Protein AF-G5JMI2-F1 (afdb_monomer)

Mean predicted aligned error: 7.74 Å

Structure (mmCIF, N/CA/C/O backbone):
data_AF-G5JMI2-F1
#
_entry.id   AF-G5JMI2-F1
#
loop_
_atom_site.group_PDB
_atom_site.id
_atom_site.type_symbol
_atom_site.label_atom_id
_atom_site.label_alt_id
_atom_site.label_comp_id
_atom_site.label_asym_id
_atom_site.label_entity_id
_atom_site.label_seq_id
_atom_site.pdbx_PDB_ins_code
_atom_site.Cartn_x
_atom_site.Cartn_y
_atom_site.Cartn_z
_atom_site.occupancy
_atom_site.B_iso_or_equiv
_atom_site.auth_seq_id
_atom_site.auth_comp_id
_atom_site.auth_asym_id
_atom_site.auth_atom_id
_atom_site.pdbx_PDB_model_num
ATOM 1 N N . MET A 1 1 ? 37.391 -3.191 1.413 1.00 58.97 1 MET A N 1
ATOM 2 C CA . MET A 1 1 ? 37.159 -4.582 0.962 1.00 58.97 1 MET A CA 1
ATOM 3 C C . MET A 1 1 ? 35.798 -5.123 1.416 1.00 58.97 1 MET A C 1
ATOM 5 O O . MET A 1 1 ? 35.050 -5.577 0.562 1.00 58.97 1 MET A O 1
ATOM 9 N N . LEU A 1 2 ? 35.417 -5.031 2.701 1.00 51.88 2 LEU A N 1
ATOM 10 C CA . LEU A 1 2 ? 34.062 -5.423 3.143 1.00 51.88 2 LEU A CA 1
ATOM 11 C C . LEU A 1 2 ? 32.940 -4.534 2.576 1.00 51.88 2 LEU A C 1
ATOM 13 O O . LEU A 1 2 ? 31.924 -5.048 2.122 1.00 51.88 2 LEU A O 1
ATOM 17 N N . GLU A 1 3 ? 33.127 -3.213 2.558 1.00 60.88 3 GLU A N 1
ATOM 18 C CA . GLU A 1 3 ? 32.110 -2.274 2.051 1.00 60.88 3 GLU A CA 1
ATOM 19 C C . GLU A 1 3 ? 31.810 -2.484 0.560 1.00 60.88 3 GLU A C 1
ATOM 21 O O . GLU A 1 3 ? 30.658 -2.556 0.146 1.00 60.88 3 GLU A O 1
ATOM 26 N N . SER A 1 4 ? 32.843 -2.726 -0.245 1.00 60.56 4 SER A N 1
ATOM 27 C CA . SER A 1 4 ? 32.704 -3.066 -1.664 1.00 60.56 4 SER A CA 1
ATOM 28 C C . SER A 1 4 ? 31.947 -4.380 -1.899 1.00 60.56 4 SER A C 1
ATOM 30 O O . SER A 1 4 ? 31.201 -4.479 -2.869 1.00 60.56 4 SER A O 1
ATOM 32 N N . LEU A 1 5 ? 32.083 -5.366 -1.003 1.00 56.09 5 LEU A N 1
ATOM 33 C CA . LEU A 1 5 ? 31.346 -6.635 -1.072 1.00 56.09 5 LEU A CA 1
ATOM 34 C C . LEU A 1 5 ? 29.865 -6.457 -0.705 1.00 56.09 5 LEU A C 1
ATOM 36 O O . LEU A 1 5 ? 29.004 -7.043 -1.359 1.00 56.09 5 LEU A O 1
ATOM 40 N N . LYS A 1 6 ? 29.550 -5.608 0.286 1.00 54.97 6 LYS A N 1
ATOM 41 C CA . LYS A 1 6 ? 28.164 -5.234 0.624 1.00 54.97 6 LYS A CA 1
ATOM 42 C C . LYS A 1 6 ? 27.481 -4.513 -0.538 1.00 54.97 6 LYS A C 1
ATOM 44 O O . LYS A 1 6 ? 26.360 -4.861 -0.893 1.00 54.97 6 LYS A O 1
ATOM 49 N N . VAL A 1 7 ? 28.172 -3.555 -1.158 1.00 63.38 7 VAL A N 1
ATOM 50 C CA . VAL A 1 7 ? 27.664 -2.808 -2.320 1.00 63.38 7 VAL A CA 1
ATOM 51 C C . VAL A 1 7 ? 27.432 -3.735 -3.512 1.00 63.38 7 VAL A C 1
ATOM 53 O O . VAL A 1 7 ? 26.381 -3.644 -4.142 1.00 63.38 7 VAL A O 1
ATOM 56 N N . LEU A 1 8 ? 28.366 -4.651 -3.805 1.00 57.47 8 LEU A N 1
ATOM 57 C CA . LEU A 1 8 ? 28.179 -5.633 -4.876 1.00 57.47 8 LEU A CA 1
ATOM 58 C C . LEU A 1 8 ? 26.971 -6.528 -4.604 1.00 57.47 8 LEU A C 1
ATOM 60 O O . LEU A 1 8 ? 26.112 -6.646 -5.466 1.00 57.47 8 LEU A O 1
ATOM 64 N N . ARG A 1 9 ? 26.865 -7.099 -3.397 1.00 55.44 9 ARG A N 1
ATOM 65 C CA . ARG A 1 9 ? 25.732 -7.947 -3.000 1.00 55.44 9 ARG A CA 1
ATOM 66 C C . ARG A 1 9 ? 24.399 -7.213 -3.141 1.00 55.44 9 ARG A C 1
ATOM 68 O O . ARG A 1 9 ? 23.461 -7.768 -3.701 1.00 55.44 9 ARG A O 1
ATOM 75 N N . ASN A 1 10 ? 24.325 -5.968 -2.675 1.00 57.75 10 ASN A N 1
ATOM 76 C CA . ASN A 1 10 ? 23.113 -5.157 -2.769 1.00 57.75 10 ASN A CA 1
ATOM 77 C C . ASN A 1 10 ? 22.749 -4.848 -4.230 1.00 57.75 10 ASN A C 1
ATOM 79 O O . ASN A 1 10 ? 21.575 -4.897 -4.579 1.00 57.75 10 ASN A O 1
ATOM 83 N N . LYS A 1 11 ? 23.737 -4.604 -5.103 1.00 57.91 11 LYS A N 1
ATOM 84 C CA . LYS A 1 11 ? 23.511 -4.450 -6.551 1.00 57.91 11 LYS A CA 1
ATOM 85 C C . LYS A 1 11 ? 23.034 -5.745 -7.212 1.00 57.91 11 LYS A C 1
ATOM 87 O O . LYS A 1 11 ? 22.147 -5.694 -8.055 1.00 57.91 11 LYS A O 1
ATOM 92 N N . SER A 1 12 ? 23.586 -6.894 -6.824 1.00 57.81 12 SER A N 1
ATOM 93 C CA . SER A 1 12 ? 23.167 -8.204 -7.339 1.00 57.81 12 SER A CA 1
ATOM 94 C C . SER A 1 12 ? 21.729 -8.544 -6.945 1.00 57.81 12 SER A C 1
ATOM 96 O O . SER A 1 12 ? 20.991 -9.089 -7.758 1.00 57.81 12 SER A O 1
ATOM 98 N N . ILE A 1 13 ? 21.325 -8.195 -5.719 1.00 56.56 13 ILE A N 1
ATOM 99 C CA . ILE A 1 13 ? 19.942 -8.340 -5.246 1.00 56.56 13 ILE A CA 1
ATOM 100 C C . ILE A 1 13 ? 19.032 -7.352 -5.992 1.00 56.56 13 ILE A C 1
ATOM 102 O O . ILE A 1 13 ? 18.021 -7.758 -6.543 1.00 56.5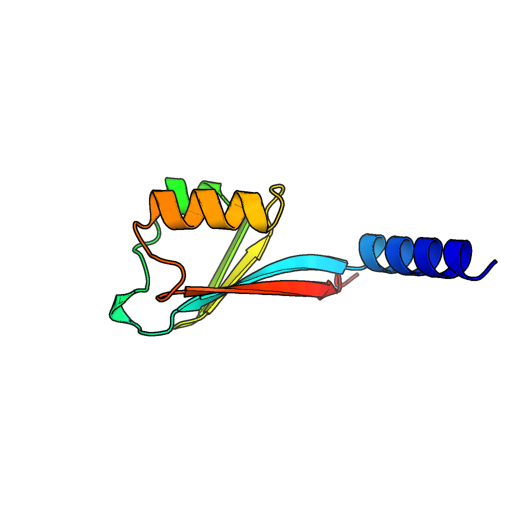6 13 ILE A O 1
ATOM 106 N N . ALA A 1 14 ? 19.415 -6.083 -6.141 1.00 57.56 14 ALA A N 1
ATOM 107 C CA . ALA A 1 14 ? 18.616 -5.116 -6.902 1.00 57.56 14 ALA A CA 1
ATOM 108 C C . ALA A 1 14 ? 18.407 -5.509 -8.382 1.00 57.56 14 ALA A C 1
ATOM 110 O O . ALA A 1 14 ? 17.403 -5.148 -8.982 1.00 57.56 14 ALA A O 1
ATOM 111 N N . ALA A 1 15 ? 19.338 -6.260 -8.981 1.00 59.06 15 ALA A N 1
ATOM 112 C CA . ALA A 1 15 ? 19.213 -6.751 -10.355 1.00 59.06 15 ALA A CA 1
ATOM 113 C C . ALA A 1 15 ? 18.338 -8.014 -10.495 1.00 59.06 15 ALA A C 1
ATOM 115 O O . ALA A 1 15 ? 17.957 -8.369 -11.610 1.00 59.06 15 ALA A O 1
ATOM 116 N N . ALA A 1 16 ? 18.063 -8.718 -9.394 1.00 65.12 16 ALA A N 1
ATOM 117 C CA . ALA A 1 16 ? 17.341 -9.991 -9.382 1.00 65.12 16 ALA A CA 1
ATOM 118 C C . ALA A 1 16 ? 16.005 -9.930 -8.627 1.00 65.12 16 ALA A C 1
ATOM 120 O O . ALA A 1 16 ? 15.246 -10.893 -8.691 1.00 65.12 16 ALA A O 1
ATOM 121 N N . PHE A 1 17 ? 15.703 -8.814 -7.960 1.00 70.00 17 PHE A N 1
ATOM 122 C CA . PHE A 1 17 ? 14.498 -8.652 -7.160 1.00 70.00 17 PHE A CA 1
ATOM 123 C C . PHE A 1 17 ? 13.836 -7.287 -7.391 1.00 70.00 17 PHE A C 1
ATOM 125 O O . PHE A 1 17 ? 14.518 -6.263 -7.451 1.00 70.00 17 PHE A O 1
ATOM 132 N N . GLU A 1 18 ? 12.507 -7.273 -7.477 1.00 82.69 18 GLU A N 1
ATOM 133 C CA . GLU A 1 18 ? 11.694 -6.057 -7.460 1.00 82.69 18 GLU A CA 1
ATOM 134 C C . GLU A 1 18 ? 11.412 -5.661 -6.009 1.00 82.69 18 GLU A C 1
ATOM 136 O O . GLU A 1 18 ? 11.018 -6.499 -5.193 1.00 82.69 18 GLU A O 1
ATOM 141 N N . ILE A 1 19 ? 11.607 -4.384 -5.677 1.00 88.56 19 ILE A N 1
ATOM 142 C CA . ILE A 1 19 ? 11.192 -3.8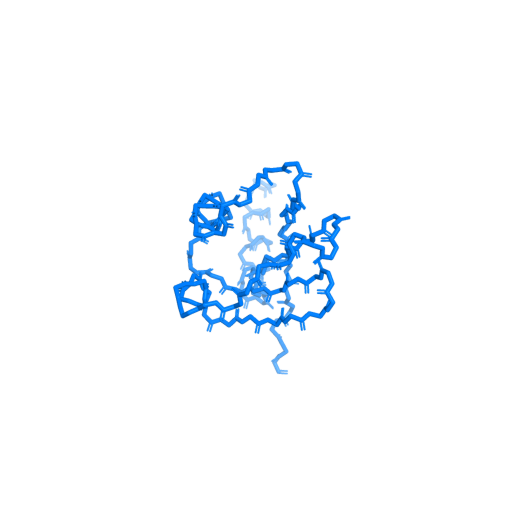59 -4.374 1.00 88.56 19 ILE A CA 1
ATOM 143 C C . ILE A 1 19 ? 9.674 -3.730 -4.380 1.00 88.56 19 ILE A C 1
ATOM 145 O O . ILE A 1 19 ? 9.116 -3.030 -5.224 1.00 88.56 19 ILE A O 1
ATOM 149 N N . VAL A 1 20 ? 9.022 -4.352 -3.407 1.00 92.56 20 VAL A N 1
ATOM 150 C CA . VAL A 1 20 ? 7.575 -4.263 -3.228 1.00 92.56 20 VAL A CA 1
ATOM 151 C C . VAL A 1 20 ? 7.228 -3.727 -1.853 1.00 92.56 20 VAL A C 1
ATOM 153 O O . VAL A 1 20 ? 7.971 -3.892 -0.884 1.00 92.56 20 VAL A O 1
ATOM 156 N N . TYR A 1 21 ? 6.072 -3.086 -1.770 1.00 95.06 21 TYR A N 1
ATOM 157 C CA . TYR A 1 21 ? 5.483 -2.609 -0.534 1.00 95.06 21 TYR A CA 1
ATOM 158 C C . TYR A 1 21 ? 4.315 -3.503 -0.158 1.00 95.06 21 TYR A C 1
ATOM 160 O O . TYR A 1 21 ? 3.436 -3.767 -0.978 1.00 95.06 21 TYR A O 1
ATOM 168 N N . LEU A 1 22 ? 4.333 -3.955 1.092 1.00 95.25 22 LEU A N 1
ATOM 169 C CA . LEU A 1 22 ? 3.229 -4.630 1.748 1.00 95.25 22 LEU A CA 1
ATOM 170 C C . LEU A 1 22 ? 2.548 -3.632 2.680 1.00 95.25 22 LEU A C 1
ATOM 172 O O . LEU A 1 22 ? 3.194 -2.983 3.506 1.00 95.25 22 LEU A O 1
ATOM 176 N N . ILE A 1 23 ? 1.243 -3.504 2.503 1.00 96.06 23 ILE A N 1
ATOM 177 C CA . ILE A 1 23 ? 0.364 -2.599 3.226 1.00 96.06 23 ILE A CA 1
ATOM 178 C C . ILE A 1 23 ? -0.652 -3.479 3.946 1.00 96.06 23 ILE A C 1
ATOM 180 O O . ILE A 1 23 ? -1.500 -4.098 3.304 1.00 96.06 23 ILE A O 1
ATOM 184 N N . THR A 1 24 ? -0.563 -3.546 5.268 1.00 96.50 24 THR A N 1
ATOM 185 C CA . THR A 1 24 ? -1.451 -4.371 6.094 1.00 96.50 24 THR A CA 1
ATOM 186 C C . THR A 1 24 ? -2.387 -3.474 6.891 1.00 96.50 24 THR A C 1
ATOM 188 O O . THR A 1 24 ? -1.941 -2.644 7.689 1.00 96.50 24 THR A O 1
ATOM 191 N N . PHE A 1 25 ? -3.692 -3.634 6.693 1.00 96.19 25 PHE A N 1
ATOM 192 C CA . PHE A 1 25 ? -4.719 -2.904 7.435 1.00 96.19 25 PHE A CA 1
ATOM 193 C C . PHE A 1 25 ? -5.004 -3.621 8.751 1.00 96.19 25 PHE A C 1
ATOM 195 O O . PHE A 1 25 ? -5.247 -4.822 8.765 1.00 96.19 25 PHE A O 1
ATOM 202 N N . LYS A 1 26 ? -5.003 -2.892 9.872 1.00 94.50 26 LYS A N 1
ATOM 203 C CA . LYS A 1 26 ? -5.241 -3.509 11.192 1.00 94.50 26 LYS A CA 1
ATOM 204 C C . LYS A 1 26 ? -6.698 -3.921 11.428 1.00 94.50 26 LYS A C 1
ATOM 206 O O . LYS A 1 26 ? -6.967 -4.680 12.351 1.00 94.50 26 LYS A O 1
ATOM 211 N N . ASP A 1 27 ? -7.623 -3.377 10.639 1.00 93.75 27 ASP A N 1
ATOM 212 C CA . ASP A 1 27 ? -9.054 -3.682 10.683 1.00 93.75 27 ASP A CA 1
ATOM 213 C C . ASP A 1 27 ? -9.639 -3.578 9.267 1.00 93.75 27 ASP A C 1
ATOM 215 O O . ASP A 1 27 ? -9.247 -2.706 8.486 1.00 93.75 27 ASP A O 1
ATOM 219 N N . LYS A 1 28 ? -10.607 -4.441 8.939 1.00 89.81 28 LYS A N 1
ATOM 220 C CA . LYS A 1 28 ? -11.270 -4.473 7.625 1.00 89.81 28 LYS A CA 1
ATOM 221 C C . LYS A 1 28 ? -11.994 -3.175 7.276 1.00 89.81 28 LYS A C 1
ATOM 223 O O . LYS A 1 28 ? -12.111 -2.846 6.100 1.00 89.81 28 LYS A O 1
ATOM 228 N N . SER A 1 29 ? -12.472 -2.437 8.274 1.00 91.25 29 SER A N 1
ATOM 229 C CA . SER A 1 29 ? -13.119 -1.133 8.100 1.00 91.25 29 SER A CA 1
ATOM 230 C C . SER A 1 29 ? -12.160 -0.038 7.623 1.00 91.25 29 SER A C 1
ATOM 232 O O . SER A 1 29 ? -12.612 0.958 7.064 1.00 91.25 29 SER A O 1
ATOM 234 N N . HIS A 1 30 ? -10.848 -0.231 7.786 1.00 91.44 30 HIS A N 1
ATOM 235 C CA . HIS A 1 30 ? -9.824 0.690 7.295 1.00 91.44 30 HIS A CA 1
ATOM 236 C C . HIS A 1 30 ? -9.419 0.428 5.844 1.00 91.44 30 HIS A C 1
ATOM 238 O O . HIS A 1 30 ? -8.659 1.215 5.287 1.00 91.44 30 HIS A O 1
ATOM 244 N N . ILE A 1 31 ? -9.884 -0.660 5.222 1.00 93.31 31 ILE A N 1
ATOM 245 C CA . ILE A 1 31 ? -9.539 -0.962 3.831 1.00 93.31 31 ILE A CA 1
ATOM 246 C C . ILE A 1 31 ? -10.211 0.093 2.936 1.00 93.31 31 ILE A C 1
ATOM 248 O O . ILE A 1 31 ? -11.444 0.142 2.866 1.00 93.31 31 ILE A O 1
ATOM 252 N N . PRO A 1 32 ? -9.439 0.943 2.236 1.00 91.50 32 PRO A N 1
ATOM 253 C CA . PRO A 1 32 ? -10.008 2.011 1.436 1.00 91.50 32 PRO A CA 1
ATOM 254 C C . PRO A 1 32 ? -10.621 1.445 0.154 1.00 91.50 32 PRO A C 1
ATOM 256 O O . PRO A 1 32 ? -10.187 0.422 -0.385 1.00 91.50 32 PRO A O 1
ATOM 259 N N . GLN A 1 33 ? -11.606 2.155 -0.395 1.00 90.31 33 GLN A N 1
ATOM 260 C CA . GLN A 1 33 ? -12.058 1.867 -1.752 1.00 90.31 33 GLN A CA 1
ATOM 261 C C . GLN A 1 33 ? -10.932 2.157 -2.745 1.00 90.31 33 GLN A C 1
ATOM 263 O O . GLN A 1 33 ? -10.286 3.201 -2.686 1.00 90.31 33 GLN A O 1
ATOM 268 N N . VAL A 1 34 ? -10.708 1.240 -3.687 1.00 87.56 34 VAL A N 1
ATOM 269 C CA . VAL A 1 34 ? -9.620 1.365 -4.661 1.00 87.56 34 VAL A CA 1
ATOM 270 C C . VAL A 1 34 ? -9.996 2.371 -5.758 1.00 87.56 34 VAL A C 1
ATOM 272 O O . VAL A 1 34 ? -10.544 1.998 -6.801 1.00 87.56 34 VAL A O 1
ATOM 275 N N . THR A 1 35 ? -9.698 3.653 -5.535 1.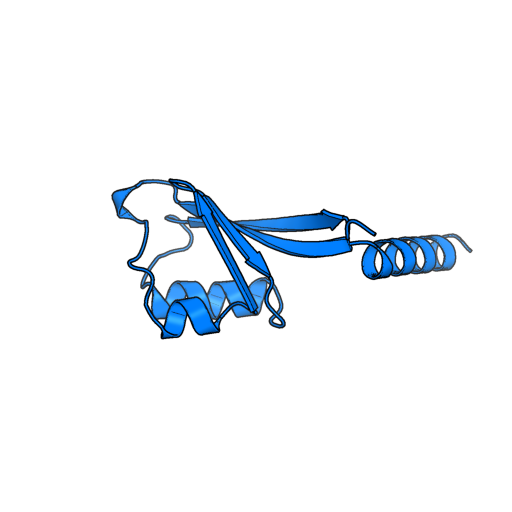00 92.12 35 THR A N 1
ATOM 276 C CA . THR A 1 35 ? -9.930 4.729 -6.514 1.00 92.12 35 THR A CA 1
ATOM 277 C C . THR A 1 35 ? -8.842 4.778 -7.592 1.00 92.12 35 THR A C 1
ATOM 279 O O . THR A 1 35 ? -7.797 4.134 -7.481 1.00 92.12 35 THR A O 1
ATOM 282 N N . LYS A 1 36 ? -9.068 5.544 -8.667 1.00 93.38 36 LYS A N 1
ATOM 283 C CA . LYS A 1 36 ? -8.090 5.695 -9.758 1.00 93.38 36 LYS A CA 1
ATOM 284 C C . LYS A 1 36 ? -6.799 6.365 -9.274 1.00 93.38 36 LYS A C 1
ATOM 286 O O . LYS A 1 36 ? -5.717 5.996 -9.719 1.00 93.38 36 LYS A O 1
ATOM 291 N N . GLU A 1 37 ? -6.920 7.306 -8.348 1.00 94.00 37 GLU A N 1
ATOM 292 C CA . GLU A 1 37 ? -5.815 8.041 -7.739 1.00 94.00 37 GLU A CA 1
ATOM 293 C C . GLU A 1 37 ? -4.939 7.098 -6.911 1.00 94.00 37 GLU A C 1
ATOM 295 O O . GLU A 1 37 ? -3.724 7.081 -7.088 1.00 94.00 37 GLU A O 1
ATOM 300 N N . ILE A 1 38 ? -5.544 6.234 -6.087 1.00 93.00 38 ILE A N 1
ATOM 301 C CA . ILE A 1 38 ? -4.805 5.238 -5.298 1.00 93.00 38 ILE A CA 1
ATOM 302 C C . ILE A 1 38 ? -4.082 4.249 -6.218 1.00 93.00 38 ILE A C 1
ATOM 304 O O . ILE A 1 38 ? -2.904 3.969 -6.013 1.00 93.00 38 ILE A O 1
ATOM 308 N N . LYS A 1 39 ? -4.749 3.772 -7.281 1.00 92.56 39 LYS A N 1
ATOM 309 C CA . LYS A 1 39 ? -4.120 2.885 -8.279 1.00 92.56 39 LYS A CA 1
ATOM 310 C C . LYS A 1 39 ? -2.918 3.537 -8.953 1.00 92.56 39 LYS A C 1
ATOM 312 O O . LYS A 1 39 ? -1.971 2.838 -9.278 1.00 92.56 39 LYS A O 1
ATOM 317 N N . SER A 1 40 ? -2.952 4.854 -9.158 1.00 94.38 40 SER A N 1
ATOM 318 C CA . SER A 1 40 ? -1.869 5.580 -9.827 1.00 94.38 40 SER A CA 1
ATOM 319 C C . SER A 1 40 ? -0.587 5.697 -8.998 1.00 94.38 40 SER A C 1
ATOM 321 O O . SER A 1 40 ? 0.458 6.007 -9.561 1.00 94.38 40 SER A O 1
ATOM 323 N N . LEU A 1 41 ? -0.642 5.414 -7.688 1.00 95.00 41 LEU A N 1
ATOM 324 C CA . LEU A 1 41 ? 0.543 5.390 -6.823 1.00 95.00 41 LEU A CA 1
ATOM 325 C C . LEU A 1 41 ? 1.462 4.192 -7.087 1.00 95.00 41 LEU A C 1
ATOM 327 O O . LEU A 1 41 ? 2.608 4.194 -6.639 1.00 95.00 41 LEU A O 1
ATOM 331 N N . ALA A 1 42 ? 0.970 3.161 -7.773 1.00 93.69 42 ALA A N 1
ATOM 332 C CA . ALA A 1 42 ? 1.705 1.935 -8.029 1.00 93.69 42 ALA A CA 1
ATOM 333 C C . ALA A 1 42 ? 1.692 1.588 -9.521 1.00 93.69 42 ALA A C 1
ATOM 335 O O . ALA A 1 42 ? 0.696 1.788 -10.214 1.00 93.69 42 ALA A O 1
ATOM 336 N N . LYS A 1 43 ? 2.784 1.000 -10.017 1.00 92.56 43 LYS A N 1
ATOM 337 C CA . LYS A 1 43 ? 2.821 0.410 -11.364 1.00 92.56 43 LYS A CA 1
ATOM 338 C C . LYS A 1 43 ? 1.899 -0.795 -11.462 1.00 92.56 43 LYS A C 1
ATOM 340 O O . LYS A 1 4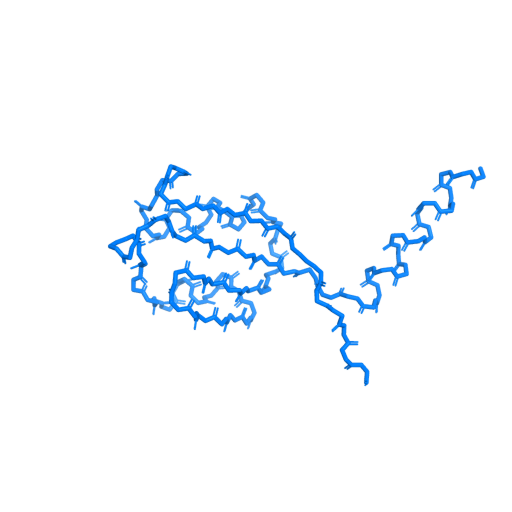3 ? 1.214 -0.986 -12.464 1.00 92.56 43 LYS A O 1
ATOM 345 N N . TRP A 1 44 ? 1.896 -1.603 -10.410 1.00 92.38 44 TRP A N 1
ATOM 346 C CA . TRP A 1 44 ? 1.007 -2.737 -10.240 1.00 92.38 44 TRP A CA 1
ATOM 347 C C . TRP A 1 44 ? 0.684 -2.912 -8.757 1.00 92.38 44 TRP A C 1
ATOM 349 O O . TRP A 1 44 ? 1.468 -2.527 -7.888 1.00 92.38 44 TRP A O 1
ATOM 359 N N . TYR A 1 45 ? -0.480 -3.490 -8.471 1.00 93.06 45 TYR A N 1
ATOM 360 C CA . TYR A 1 45 ? -0.902 -3.822 -7.116 1.00 93.06 45 TYR A CA 1
ATOM 361 C C . TYR A 1 45 ? -1.771 -5.083 -7.113 1.00 93.06 45 TYR A C 1
ATOM 363 O O . TYR A 1 45 ? -2.431 -5.405 -8.103 1.00 93.06 45 TYR A O 1
ATOM 371 N N . ILE A 1 46 ? -1.780 -5.778 -5.983 1.00 91.19 46 ILE A N 1
ATOM 372 C CA . ILE A 1 46 ? -2.617 -6.935 -5.682 1.00 91.19 46 ILE A CA 1
ATOM 373 C C . ILE A 1 46 ? -3.275 -6.659 -4.336 1.00 91.19 46 ILE A C 1
ATOM 375 O O . ILE A 1 46 ? -2.6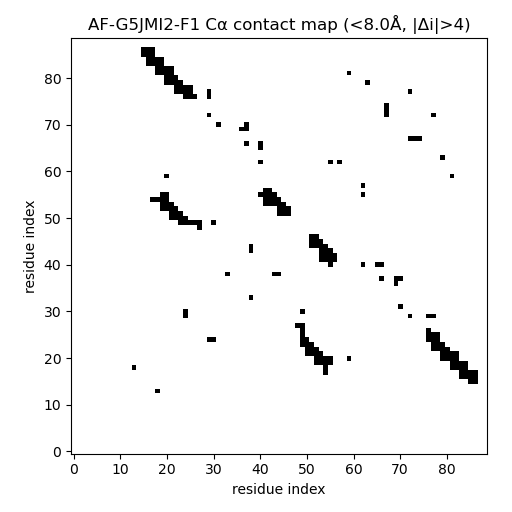12 -6.221 -3.398 1.00 91.19 46 ILE A O 1
ATOM 379 N N . THR A 1 47 ? -4.575 -6.918 -4.235 1.00 90.50 47 THR A N 1
ATOM 380 C CA . THR A 1 47 ? -5.316 -6.820 -2.976 1.00 90.50 47 THR A CA 1
ATOM 381 C C . THR A 1 47 ? -5.784 -8.212 -2.561 1.00 90.50 47 THR A C 1
ATOM 383 O O . THR A 1 47 ? -6.369 -8.944 -3.358 1.00 90.50 47 THR A O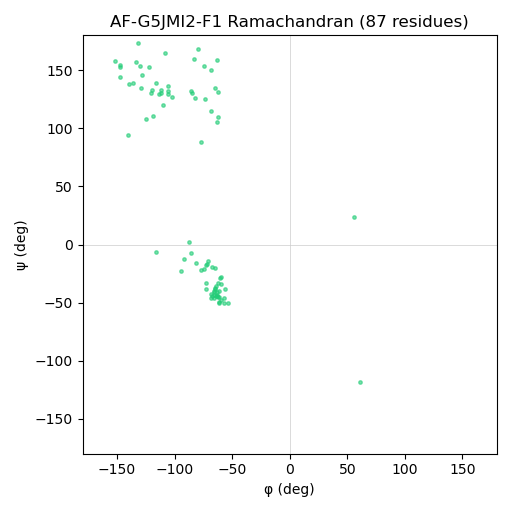 1
ATOM 386 N N . SER A 1 48 ? -5.510 -8.599 -1.317 1.00 86.44 48 SER A N 1
ATOM 387 C CA . SER A 1 48 ? -5.906 -9.888 -0.750 1.00 86.44 48 SER A CA 1
ATOM 388 C C . SER A 1 48 ? -6.351 -9.697 0.697 1.00 86.44 48 SER A C 1
ATOM 390 O O . SER A 1 48 ? -5.545 -9.685 1.623 1.00 86.44 48 SER A O 1
ATOM 392 N N . GLY A 1 49 ? -7.658 -9.529 0.901 1.00 88.31 49 GLY A N 1
ATOM 393 C CA . GLY A 1 49 ? -8.213 -9.276 2.230 1.00 88.31 49 GLY A CA 1
ATOM 394 C C . GLY A 1 49 ? -7.662 -7.985 2.842 1.00 88.31 49 GLY A C 1
ATOM 395 O O . GLY A 1 49 ? -7.876 -6.905 2.297 1.00 88.31 49 GLY A O 1
ATOM 396 N N . GLU A 1 50 ? -6.974 -8.119 3.975 1.00 92.56 50 GLU A N 1
ATOM 397 C CA . GLU A 1 50 ? -6.379 -7.024 4.759 1.00 92.56 50 GLU A CA 1
ATOM 398 C C . GLU A 1 50 ? -4.960 -6.655 4.304 1.00 92.56 50 GLU A C 1
ATOM 400 O O . GLU A 1 50 ? -4.333 -5.776 4.891 1.00 92.56 50 GLU A O 1
ATOM 405 N N . GLU A 1 51 ? -4.449 -7.303 3.261 1.00 93.56 51 GLU A N 1
ATOM 406 C CA . GLU A 1 51 ? -3.097 -7.088 2.762 1.00 93.56 51 GLU A CA 1
ATOM 407 C C . GLU A 1 51 ? -3.128 -6.619 1.318 1.00 93.56 51 GLU A C 1
ATOM 409 O O . GLU A 1 51 ? -3.793 -7.202 0.453 1.00 93.56 51 GLU A O 1
ATOM 414 N N . TRP A 1 52 ? -2.403 -5.543 1.046 1.00 94.19 52 TRP A N 1
ATOM 415 C CA . TRP A 1 52 ? -2.129 -5.088 -0.304 1.00 94.19 52 TRP A CA 1
ATOM 416 C C . TRP A 1 52 ? -0.637 -5.172 -0.578 1.00 94.19 52 TRP A C 1
ATOM 418 O O . TRP A 1 52 ? 0.185 -4.803 0.255 1.00 94.19 52 TRP A O 1
ATOM 428 N N . TYR A 1 53 ? -0.310 -5.613 -1.783 1.00 93.31 53 TYR A N 1
ATOM 429 C CA . TYR A 1 53 ? 1.051 -5.701 -2.289 1.00 93.31 53 TYR A CA 1
ATOM 430 C C . TYR A 1 53 ? 1.168 -4.823 -3.520 1.00 93.31 53 TYR A C 1
ATOM 432 O O . TYR A 1 53 ? 0.312 -4.901 -4.400 1.00 93.31 53 TYR A O 1
ATOM 440 N N . CYS A 1 54 ? 2.203 -3.998 -3.617 1.00 93.75 54 CYS A N 1
ATOM 441 C CA . CYS A 1 54 ? 2.393 -3.158 -4.793 1.00 93.75 54 CYS A CA 1
ATOM 442 C C . CYS A 1 54 ? 3.853 -2.814 -5.064 1.00 93.75 54 CYS A C 1
ATOM 444 O O . CYS A 1 54 ? 4.676 -2.788 -4.153 1.00 93.75 54 CYS A O 1
ATOM 446 N N . HIS A 1 55 ? 4.148 -2.460 -6.311 1.00 93.19 55 HIS A N 1
ATOM 447 C CA . HIS A 1 55 ? 5.414 -1.846 -6.698 1.00 93.19 55 HIS A CA 1
ATOM 448 C C . HIS A 1 55 ? 5.184 -0.395 -7.133 1.00 93.19 55 HIS A C 1
ATOM 450 O O . HIS A 1 55 ? 4.281 -0.115 -7.928 1.00 93.19 55 HIS A O 1
ATOM 456 N N . SER A 1 56 ? 6.010 0.523 -6.633 1.00 93.69 56 SER A N 1
ATOM 457 C CA . SER A 1 56 ? 6.004 1.946 -6.984 1.00 93.69 56 SER A CA 1
ATOM 458 C C . SER A 1 56 ? 7.416 2.411 -7.345 1.00 93.69 56 SER A C 1
ATOM 460 O O . SER A 1 56 ? 8.396 1.832 -6.880 1.00 93.69 56 SER A O 1
ATOM 462 N N . ASP A 1 57 ? 7.504 3.455 -8.172 1.00 91.81 57 ASP A N 1
ATOM 463 C CA . ASP A 1 57 ? 8.759 4.182 -8.418 1.00 91.81 57 ASP A CA 1
ATOM 464 C C . ASP A 1 57 ? 9.114 5.133 -7.267 1.00 91.81 57 ASP A C 1
ATOM 466 O O . ASP A 1 57 ? 10.275 5.516 -7.122 1.00 91.81 57 ASP A O 1
ATOM 470 N N . ASP A 1 58 ? 8.120 5.532 -6.468 1.00 93.62 58 ASP A N 1
ATOM 471 C CA . ASP A 1 58 ? 8.338 6.353 -5.281 1.00 93.62 58 ASP A CA 1
ATOM 472 C C . ASP A 1 58 ? 9.090 5.551 -4.215 1.00 93.62 58 ASP A C 1
ATOM 474 O O . ASP A 1 58 ? 8.900 4.342 -4.087 1.00 93.62 58 ASP A O 1
ATOM 478 N N . SER A 1 59 ? 9.889 6.229 -3.387 1.00 93.81 59 SER A N 1
ATOM 479 C CA . SER A 1 59 ? 10.427 5.603 -2.176 1.00 93.81 59 SER A CA 1
ATOM 480 C C . SER A 1 59 ? 9.304 5.217 -1.202 1.00 93.81 59 SER A C 1
ATOM 482 O O . SER A 1 59 ? 8.221 5.805 -1.221 1.00 93.81 59 SER A O 1
ATOM 484 N N . LEU A 1 60 ? 9.566 4.280 -0.279 1.00 93.75 60 LEU A N 1
ATOM 485 C CA . LEU A 1 60 ? 8.550 3.831 0.684 1.00 93.75 60 LEU A CA 1
ATOM 486 C C . LEU A 1 60 ? 7.976 4.997 1.505 1.00 93.75 60 LEU A C 1
ATOM 488 O O . LEU A 1 60 ? 6.780 5.033 1.784 1.00 93.75 60 LEU A O 1
ATOM 492 N N . GLU A 1 61 ? 8.817 5.962 1.886 1.00 95.56 61 GLU A N 1
ATOM 493 C CA . GLU A 1 61 ? 8.390 7.122 2.671 1.00 95.56 61 GLU A CA 1
ATOM 494 C C . GLU A 1 61 ? 7.468 8.055 1.867 1.00 95.56 61 GLU A C 1
ATOM 496 O O . GLU A 1 61 ? 6.449 8.523 2.382 1.00 95.56 61 GLU A O 1
ATOM 501 N N . GLU A 1 62 ? 7.791 8.309 0.598 1.00 96.81 62 GLU A N 1
ATOM 502 C CA . GLU A 1 62 ? 6.965 9.124 -0.299 1.00 96.81 62 GLU A CA 1
ATOM 503 C C . GLU A 1 62 ? 5.647 8.428 -0.628 1.00 96.81 62 GLU A C 1
ATOM 505 O O . GLU A 1 62 ? 4.584 9.050 -0.542 1.00 96.81 62 GLU A O 1
ATOM 510 N N . PHE A 1 63 ? 5.708 7.129 -0.930 1.00 96.50 63 PHE A N 1
ATOM 511 C CA . PHE A 1 63 ? 4.537 6.297 -1.160 1.00 96.50 63 PHE A CA 1
ATOM 512 C C . PHE A 1 63 ? 3.601 6.333 0.050 1.00 96.50 63 PHE A C 1
ATOM 514 O O . PHE A 1 63 ? 2.420 6.646 -0.099 1.00 96.50 63 PHE A O 1
ATOM 521 N N . LYS A 1 64 ? 4.131 6.105 1.262 1.00 96.81 64 LYS A N 1
ATOM 522 C CA . LYS A 1 64 ? 3.370 6.164 2.519 1.00 96.81 64 LYS A CA 1
ATOM 523 C C . LYS A 1 64 ? 2.642 7.500 2.664 1.00 96.81 64 LYS A C 1
ATOM 525 O O . LYS A 1 64 ? 1.436 7.515 2.895 1.00 96.81 64 LYS A O 1
ATOM 530 N N . LYS A 1 65 ? 3.344 8.626 2.486 1.00 97.44 65 LYS A N 1
ATOM 531 C CA . LYS A 1 65 ? 2.749 9.971 2.603 1.00 97.44 65 LYS A CA 1
ATOM 532 C C . LYS A 1 65 ? 1.604 10.174 1.610 1.00 97.44 65 LYS A C 1
ATOM 534 O O . LYS A 1 65 ? 0.524 10.616 2.005 1.00 97.44 65 LYS A O 1
ATOM 539 N N . LYS A 1 66 ? 1.813 9.829 0.335 1.00 97.00 66 LYS A N 1
ATOM 540 C CA . LYS A 1 66 ? 0.785 9.955 -0.712 1.00 97.00 66 LYS A CA 1
ATOM 541 C C . LYS A 1 66 ? -0.411 9.041 -0.439 1.00 97.00 66 LYS A C 1
ATOM 543 O O . LYS A 1 66 ? -1.551 9.490 -0.525 1.00 97.00 66 LYS A O 1
ATOM 548 N N . PHE A 1 67 ? -0.160 7.790 -0.056 1.00 96.69 67 PHE A N 1
ATOM 549 C CA . PHE A 1 67 ? -1.197 6.803 0.234 1.00 96.69 67 PHE A CA 1
ATOM 550 C C . PHE A 1 67 ? -2.088 7.238 1.400 1.00 96.69 67 PHE A C 1
ATOM 552 O O . PHE A 1 67 ? -3.311 7.260 1.263 1.00 96.69 67 PHE A O 1
ATOM 559 N N . LEU A 1 68 ? -1.491 7.641 2.525 1.00 96.75 68 LEU A N 1
ATOM 560 C CA . LEU A 1 68 ? -2.233 8.130 3.692 1.00 96.75 68 LEU A CA 1
ATOM 561 C C . LEU A 1 68 ? -3.038 9.390 3.354 1.00 96.75 68 LEU A C 1
ATOM 563 O O . LEU A 1 68 ? -4.201 9.496 3.731 1.00 96.75 68 LEU A O 1
ATOM 567 N N . THR A 1 69 ? -2.466 10.299 2.557 1.00 96.75 69 THR A N 1
ATOM 568 C CA . THR A 1 69 ? -3.165 11.513 2.104 1.00 96.75 69 THR A CA 1
ATOM 569 C C . THR A 1 69 ? -4.404 11.183 1.265 1.00 96.75 69 THR A C 1
ATOM 571 O O . THR A 1 69 ? -5.464 11.758 1.491 1.00 96.75 69 THR A O 1
ATOM 574 N N . LEU A 1 70 ? -4.301 10.251 0.311 1.00 95.94 70 LEU A N 1
ATOM 575 C CA . LEU A 1 70 ? -5.427 9.884 -0.560 1.00 95.94 70 LEU A CA 1
ATOM 576 C C . LEU A 1 70 ? -6.510 9.073 0.159 1.00 95.94 70 LEU A C 1
ATOM 578 O O . LEU A 1 70 ? -7.686 9.186 -0.173 1.00 95.94 70 LEU A O 1
ATOM 582 N N . THR A 1 71 ? -6.119 8.240 1.121 1.00 94.88 71 THR A N 1
ATOM 583 C CA . THR A 1 71 ? -7.036 7.335 1.833 1.00 94.88 71 THR A CA 1
ATOM 584 C C . THR A 1 71 ? -7.611 7.945 3.107 1.00 94.88 71 THR A C 1
ATOM 586 O O . THR A 1 71 ? -8.563 7.402 3.658 1.00 94.88 71 THR A O 1
ATOM 589 N N . SER A 1 72 ? -7.057 9.074 3.565 1.00 95.06 72 SER A N 1
ATOM 590 C CA . SER A 1 72 ? -7.361 9.688 4.866 1.00 95.06 72 SER A CA 1
ATOM 591 C C . SER A 1 72 ? -7.147 8.745 6.060 1.00 95.06 72 SER A C 1
ATOM 593 O O . SER A 1 72 ? -7.746 8.937 7.116 1.00 95.06 72 SER A O 1
ATOM 595 N N . LEU A 1 73 ? -6.301 7.725 5.892 1.00 95.38 73 LEU A N 1
ATOM 596 C CA . LEU A 1 73 ? -5.902 6.814 6.961 1.00 95.38 73 LEU A CA 1
ATOM 597 C C . LEU A 1 73 ? -4.758 7.406 7.785 1.00 95.38 73 LEU A C 1
ATOM 599 O O . LEU A 1 73 ? -4.007 8.265 7.317 1.00 95.38 73 LEU A O 1
ATOM 603 N N . THR A 1 74 ? -4.591 6.894 8.999 1.00 95.31 74 THR A N 1
ATOM 604 C CA . THR A 1 74 ? -3.480 7.233 9.892 1.00 95.31 74 THR A CA 1
ATOM 605 C C . THR A 1 74 ? -2.479 6.083 10.017 1.00 95.31 74 THR A C 1
ATOM 607 O O . THR A 1 74 ? -2.765 4.931 9.681 1.00 95.31 74 THR A O 1
ATOM 610 N N . GLU A 1 75 ? -1.284 6.375 10.534 1.00 93.19 75 GLU A N 1
ATOM 611 C CA . GLU A 1 75 ? -0.237 5.363 10.746 1.00 93.19 75 GLU A CA 1
ATOM 612 C C . GLU A 1 75 ? -0.625 4.309 11.797 1.00 93.19 75 GLU A C 1
ATOM 614 O O . GLU A 1 75 ? -0.088 3.203 11.829 1.00 93.19 75 GLU A O 1
ATOM 619 N N . GLU A 1 76 ? -1.596 4.617 12.656 1.00 94.38 76 GLU A N 1
ATOM 620 C CA . GLU A 1 76 ? -2.142 3.667 13.614 1.00 94.38 76 GLU A CA 1
ATOM 621 C C . GLU A 1 76 ? -3.061 2.638 12.951 1.00 94.38 76 GLU A C 1
ATOM 623 O O . GLU A 1 76 ? -3.245 1.566 13.526 1.00 94.38 76 GLU A O 1
ATOM 628 N N . GLN A 1 77 ? -3.612 2.923 11.769 1.00 95.69 77 GLN A N 1
ATOM 629 C CA . GLN A 1 77 ? -4.605 2.083 11.087 1.00 95.69 77 GLN A CA 1
ATOM 630 C C . GLN A 1 77 ? -3.987 1.121 10.066 1.00 95.69 77 GLN A C 1
ATOM 632 O O . GLN A 1 77 ? -4.580 0.082 9.760 1.00 95.69 77 GLN A O 1
ATOM 637 N N . VAL A 1 78 ? -2.794 1.444 9.565 1.00 96.50 78 VAL A N 1
ATOM 638 C CA . VAL A 1 78 ? -2.126 0.706 8.492 1.00 96.50 78 VAL A CA 1
ATOM 639 C C . VAL A 1 78 ? 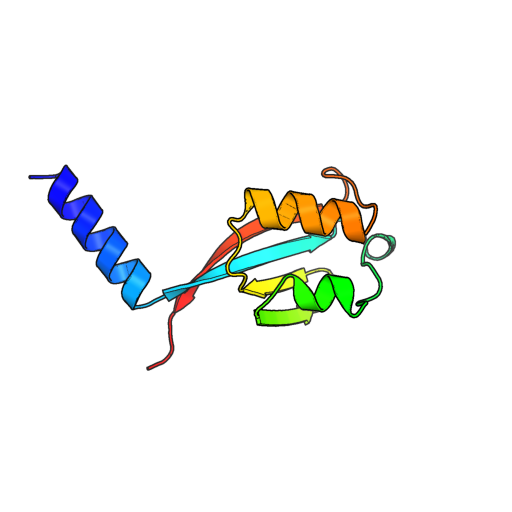-0.628 0.569 8.759 1.00 96.50 78 VAL A C 1
ATOM 641 O O . VAL A 1 78 ? 0.038 1.497 9.212 1.00 96.50 78 VAL A O 1
ATOM 644 N N . ILE A 1 79 ? -0.093 -0.615 8.482 1.00 96.50 79 ILE A N 1
ATOM 645 C CA . ILE A 1 79 ? 1.326 -0.938 8.609 1.00 96.50 79 ILE A CA 1
ATOM 646 C C . ILE A 1 79 ? 1.916 -1.014 7.204 1.00 96.50 79 ILE A C 1
ATOM 648 O O . ILE A 1 79 ? 1.357 -1.678 6.336 1.00 96.50 79 ILE A O 1
ATOM 652 N N . PHE A 1 80 ? 3.055 -0.355 6.999 1.00 96.69 80 PHE A N 1
ATOM 653 C CA . PHE A 1 80 ? 3.810 -0.423 5.752 1.00 96.69 80 PHE A CA 1
ATOM 654 C C . PHE A 1 80 ? 5.121 -1.161 5.989 1.00 96.69 80 PHE A C 1
ATOM 656 O O . PHE A 1 80 ? 5.878 -0.815 6.899 1.00 96.69 80 PHE A O 1
ATOM 663 N N . SER A 1 81 ? 5.414 -2.135 5.138 1.00 94.56 81 SER A N 1
ATOM 664 C CA . SER A 1 81 ? 6.696 -2.830 5.104 1.00 94.56 81 SER A CA 1
ATOM 665 C C . SER A 1 81 ? 7.210 -2.954 3.678 1.00 94.56 81 SER A C 1
ATOM 667 O O . SER A 1 81 ? 6.443 -2.916 2.718 1.00 94.56 81 SER A O 1
ATOM 669 N N . GLN A 1 82 ? 8.522 -3.115 3.548 1.00 93.56 82 GLN A N 1
ATOM 670 C CA . GLN A 1 82 ? 9.180 -3.371 2.275 1.00 93.56 82 GLN A CA 1
ATOM 671 C C . GLN A 1 82 ? 9.616 -4.831 2.205 1.00 93.56 82 GLN A C 1
ATOM 673 O O . GLN A 1 82 ? 10.204 -5.340 3.159 1.00 93.56 82 GLN A O 1
ATOM 678 N N . ASP A 1 83 ? 9.389 -5.461 1.059 1.00 89.00 83 ASP A N 1
ATOM 679 C CA . ASP A 1 83 ? 9.892 -6.792 0.738 1.00 89.00 83 ASP A CA 1
ATOM 680 C C . ASP A 1 83 ? 10.541 -6.804 -0.659 1.00 89.00 83 ASP A C 1
ATOM 682 O O . ASP A 1 83 ? 10.529 -5.802 -1.380 1.00 89.00 83 ASP A O 1
ATOM 686 N N . HIS A 1 84 ? 11.159 -7.923 -1.027 1.00 84.56 84 HIS A N 1
ATOM 687 C CA . HIS A 1 84 ? 11.853 -8.116 -2.296 1.00 84.56 84 HIS A CA 1
ATOM 688 C C . HIS A 1 84 ? 11.281 -9.343 -3.006 1.00 84.56 84 HIS A C 1
ATOM 690 O O . HIS A 1 84 ? 11.553 -10.478 -2.611 1.00 84.56 84 HIS A O 1
ATOM 696 N N . LEU A 1 85 ? 10.521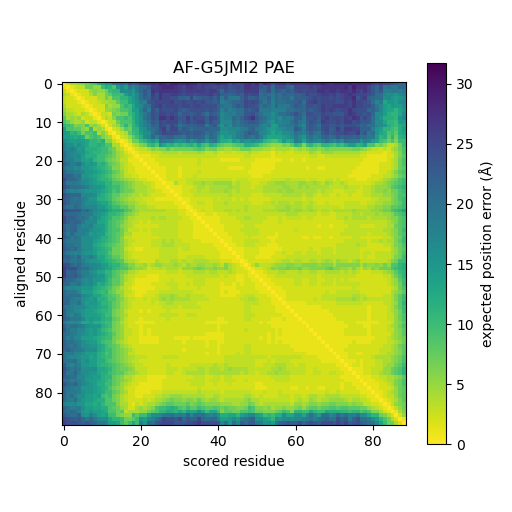 -9.133 -4.082 1.00 80.44 85 LEU A N 1
ATOM 697 C CA . LEU A 1 85 ? 10.046 -10.240 -4.910 1.00 80.44 85 LEU A CA 1
ATOM 698 C C . LEU A 1 85 ? 11.142 -10.662 -5.889 1.00 80.44 85 LEU A C 1
ATOM 700 O O . LEU A 1 85 ? 11.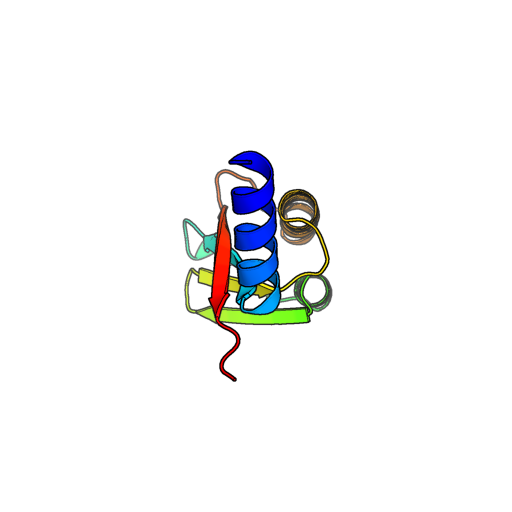634 -9.811 -6.629 1.00 80.44 85 LEU A O 1
ATOM 704 N N . PRO A 1 86 ? 11.535 -11.948 -5.942 1.00 73.94 86 PRO A N 1
ATOM 705 C CA . PRO A 1 86 ? 12.461 -12.410 -6.966 1.00 73.94 86 PRO A CA 1
ATOM 706 C C . PRO A 1 86 ? 11.827 -12.209 -8.340 1.00 73.94 86 PRO A C 1
ATOM 708 O O . PRO A 1 86 ? 10.696 -12.636 -8.573 1.00 73.94 86 PRO A O 1
ATOM 711 N N . PHE A 1 87 ? 12.563 -11.606 -9.274 1.00 62.84 87 PHE A N 1
ATOM 712 C CA . PHE A 1 87 ? 12.191 -11.681 -10.679 1.00 62.84 87 PHE A CA 1
ATOM 713 C C . PHE A 1 87 ? 12.258 -13.157 -11.074 1.00 62.84 87 PHE A C 1
ATOM 715 O O . PHE A 1 87 ? 13.346 -13.738 -11.137 1.00 62.84 87 PHE A O 1
ATOM 722 N N . SER A 1 88 ? 11.104 -13.784 -11.313 1.00 53.19 88 SER A N 1
ATOM 723 C CA . SER A 1 88 ? 11.085 -15.075 -11.996 1.00 53.19 88 SER A CA 1
ATOM 724 C C . SER A 1 88 ? 11.640 -14.831 -13.396 1.00 53.19 88 SER A C 1
ATOM 726 O O . SER A 1 88 ? 10.980 -14.199 -14.219 1.00 53.19 88 SER A O 1
ATOM 728 N N . LYS A 1 89 ? 12.883 -15.253 -13.634 1.00 48.94 89 LYS A N 1
ATOM 729 C CA . LYS A 1 89 ? 13.405 -15.409 -14.993 1.00 48.94 89 LYS A CA 1
ATOM 730 C C . LYS A 1 89 ? 12.732 -16.585 -15.682 1.00 48.94 89 LYS A C 1
ATOM 732 O O . LYS A 1 89 ? 12.382 -17.551 -14.968 1.00 48.94 89 LYS A O 1
#

Sequence (89 aa):
MLESLKVLRNKSIAAAFEIVYLITFKDKSHIPQVTKEIKSLAKWYITSGEEWYCHSDDSLEEFKKKFLTLTSLTEEQVIFSQDHLPFSK

Organism: NCBI:txid873449

Nearest PDB structures (foldseek):
  2n2u-assembly1_A  TM=4.522E-01  e=2.313E-01  synthetic construct
  4rwx-assembly1_A  TM=4.461E-01  e=5.137E-01  Listeria monocytogenes EGD-e
  4wk3-assembly1_A  TM=4.396E-01  e=3.937E-01  Staphylococcus aureus subsp. aureus COL
  6wue-assembly1_B-2  TM=3.954E-01  e=6.703E-01  Synechocystis sp. PCC 6803
  7tby-assembly1_A  TM=4.639E-01  e=2.896E+00  Homo sapiens

pLDDT: mean 85.15, std 15.04, range [48.94, 97.44]

Radius of gyration: 15.12 Å; Cα contacts (8 Å, |Δi|>4): 114; chains: 1; bounding box: 50×27×29 Å

Foldseek 3Di:
DVVVVVVVVVVVLVVFWAKKKKKFFPDQVLDADDDPQLCVQFPDWDDDRRIIMGGHPDDQVVSVVSNCVVSVDDCVGMDMDMDIHGDPD

Secondary structure (DSSP, 8-state):
-HHHHHHHHHHHHHTTEEEEEEEEESSGGG-----HHHHHT-SEEEEETTEEEEE-SS-HHHHHHHHHHHHT--TTTEEEEEEEEE---

InterPro domains:
  IPR024979 Protein of unknown function DUF3884 [PF13024] (17-88)

Solvent-accessible surface area (backbone atoms only — not comparable to full-atom values): 5261 Å² total; per-residue (Å²): 114,68,65,60,51,52,53,48,52,52,51,55,46,60,75,43,29,47,68,30,39,39,39,38,39,79,43,78,87,66,60,68,81,89,43,74,70,65,52,66,65,29,84,47,73,50,80,56,93,50,37,34,40,32,32,48,91,57,53,74,69,56,44,50,55,53,50,32,65,77,62,72,55,54,79,90,46,41,47,80,46,80,49,70,47,69,59,82,125